Protein AF-A0A081AAS7-F1 (afdb_monomer_lite)

Foldseek 3Di:
DPADDPFWGWDADPPPRDTDTGGVVVCPVVCCVVVVVDPVVVVVVVVPPPPPDDPDQDDWDQDPVVNGIDTD

Organism: NCBI:txid1317066

Structure (mmCIF, N/CA/C/O backbone):
data_AF-A0A081AAS7-F1
#
_entry.id   AF-A0A081AAS7-F1
#
loop_
_atom_site.group_PDB
_atom_site.id
_atom_site.type_symbol
_atom_site.label_atom_id
_atom_site.label_alt_id
_atom_site.label_comp_id
_atom_site.label_asym_id
_atom_site.label_entity_id
_atom_site.label_seq_id
_atom_site.pdbx_PDB_ins_code
_atom_site.Cartn_x
_atom_site.Cartn_y
_atom_site.Cartn_z
_atom_site.occupancy
_atom_site.B_iso_or_equiv
_atom_site.auth_seq_id
_atom_site.auth_comp_id
_atom_site.auth_asym_id
_atom_site.auth_atom_id
_atom_site.pdbx_PDB_model_num
ATOM 1 N N . VAL A 1 1 ? 7.320 1.555 -15.564 1.00 85.25 1 VAL A N 1
ATOM 2 C CA . VAL A 1 1 ? 5.921 1.988 -15.798 1.00 85.25 1 VAL A CA 1
ATOM 3 C C . VAL A 1 1 ? 5.849 2.536 -17.205 1.00 85.25 1 VAL A C 1
ATOM 5 O O . VAL A 1 1 ? 6.763 3.258 -17.579 1.00 85.25 1 VAL A O 1
ATOM 8 N N . VAL A 1 2 ? 4.837 2.151 -17.980 1.00 92.69 2 VAL A N 1
ATOM 9 C CA . VAL A 1 2 ? 4.676 2.598 -19.376 1.00 92.69 2 VAL A CA 1
ATOM 10 C C . VAL A 1 2 ? 3.493 3.549 -19.555 1.00 92.69 2 VAL A C 1
ATOM 12 O O . VAL A 1 2 ? 3.509 4.366 -20.468 1.00 92.69 2 VAL A O 1
ATOM 15 N N . ARG A 1 3 ? 2.512 3.510 -18.642 1.00 94.88 3 ARG A N 1
ATOM 16 C CA . ARG A 1 3 ? 1.387 4.452 -18.585 1.00 94.88 3 ARG A CA 1
ATOM 17 C C . ARG A 1 3 ? 0.935 4.663 -17.141 1.00 94.88 3 ARG A C 1
ATOM 19 O O . ARG A 1 3 ? 1.013 3.737 -16.332 1.00 94.88 3 ARG A O 1
ATOM 26 N N . ALA A 1 4 ? 0.466 5.867 -16.835 1.00 92.44 4 ALA A N 1
ATOM 27 C CA . ALA A 1 4 ? -0.107 6.229 -15.545 1.00 92.44 4 ALA A CA 1
ATOM 28 C C . ALA A 1 4 ? -1.519 6.791 -15.751 1.00 92.44 4 ALA A C 1
ATOM 30 O O . ALA A 1 4 ? -1.678 7.814 -16.413 1.00 92.44 4 ALA A O 1
ATOM 31 N N . ASP A 1 5 ? -2.517 6.127 -15.174 1.00 92.38 5 ASP A N 1
ATOM 32 C CA . ASP A 1 5 ? -3.923 6.524 -15.197 1.00 92.38 5 ASP A CA 1
ATOM 33 C C . ASP A 1 5 ? -4.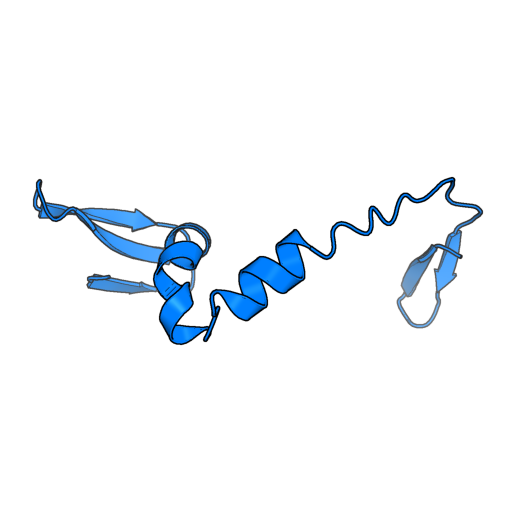378 6.956 -13.795 1.00 92.38 5 ASP A C 1
ATOM 35 O O . ASP A 1 5 ? -3.680 6.779 -12.796 1.00 92.38 5 ASP A O 1
ATOM 39 N N . LYS A 1 6 ? -5.591 7.511 -13.693 1.00 91.94 6 LYS A N 1
ATOM 40 C CA . LYS A 1 6 ? -6.122 8.077 -12.439 1.00 91.94 6 LYS A CA 1
ATOM 41 C C . LYS A 1 6 ? -6.116 7.095 -11.254 1.00 91.94 6 LYS A C 1
ATOM 43 O O . LYS A 1 6 ? -5.970 7.522 -10.111 1.00 91.94 6 LYS A O 1
ATOM 48 N N . HIS A 1 7 ? -6.310 5.801 -11.512 1.00 90.75 7 HIS A N 1
ATOM 49 C CA . HIS A 1 7 ? -6.494 4.781 -10.471 1.00 90.75 7 HIS A CA 1
ATOM 50 C C . HIS A 1 7 ? -5.597 3.544 -10.632 1.00 90.75 7 HIS A C 1
ATOM 52 O O . HIS A 1 7 ? -5.646 2.649 -9.790 1.00 90.75 7 HIS A O 1
ATOM 58 N N . TYR A 1 8 ? -4.787 3.475 -11.688 1.00 92.12 8 TYR A N 1
ATOM 59 C CA . TYR A 1 8 ? -3.940 2.324 -11.995 1.00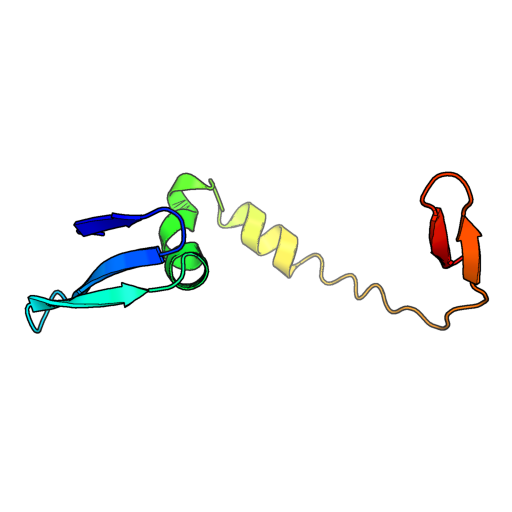 92.12 8 TYR A CA 1
ATOM 60 C C . TYR A 1 8 ? -2.769 2.724 -12.898 1.00 92.12 8 TYR A C 1
ATOM 62 O O . TYR A 1 8 ? -2.716 3.834 -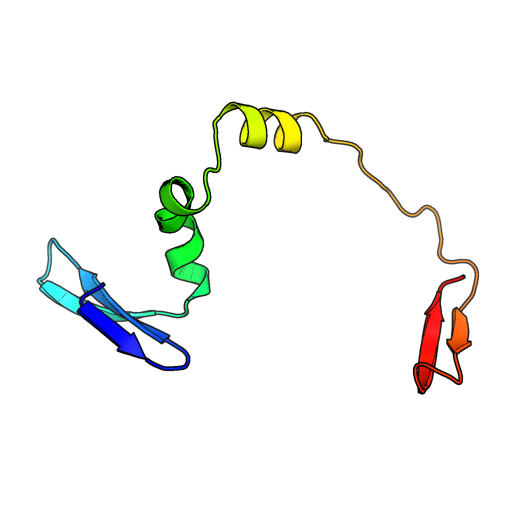13.424 1.00 92.12 8 TYR A O 1
ATOM 70 N N . PHE A 1 9 ? -1.811 1.817 -13.048 1.00 93.38 9 PHE A N 1
ATOM 71 C CA . PHE A 1 9 ? -0.636 1.991 -13.893 1.00 93.38 9 PHE A CA 1
ATOM 72 C C . PHE A 1 9 ? -0.488 0.798 -14.825 1.00 93.38 9 PHE A C 1
ATOM 74 O O . PHE A 1 9 ? -0.639 -0.333 -14.373 1.00 93.38 9 PHE A O 1
ATOM 81 N N . ALA A 1 10 ? -0.089 1.032 -16.072 1.00 95.12 10 ALA A N 1
ATOM 82 C CA . ALA A 1 10 ? 0.383 -0.047 -16.929 1.00 95.12 10 ALA A CA 1
ATOM 83 C C . ALA A 1 10 ? 1.873 -0.293 -16.668 1.00 95.12 10 ALA A C 1
ATOM 85 O O . ALA A 1 10 ? 2.712 0.623 -16.733 1.00 95.12 10 ALA A O 1
ATOM 86 N N . VAL A 1 11 ? 2.221 -1.543 -16.384 1.00 94.06 11 VAL A N 1
ATOM 87 C CA . VAL A 1 11 ? 3.604 -2.003 -16.247 1.00 94.06 11 VAL A CA 1
ATOM 88 C C . VAL A 1 11 ? 3.908 -3.040 -17.308 1.00 94.06 11 VAL A C 1
ATOM 90 O O . VAL A 1 11 ? 3.082 -3.893 -17.605 1.00 94.06 11 VAL A O 1
ATOM 93 N N . ARG A 1 12 ? 5.116 -2.964 -17.865 1.00 95.19 12 ARG A N 1
ATOM 94 C CA . ARG A 1 12 ? 5.604 -3.932 -18.838 1.00 95.19 12 ARG A CA 1
ATOM 95 C C . ARG A 1 12 ? 6.479 -4.959 -18.142 1.00 95.19 12 ARG A C 1
ATOM 97 O O . ARG A 1 12 ? 7.446 -4.592 -17.471 1.00 95.19 12 ARG A O 1
ATOM 104 N N . HIS A 1 13 ? 6.155 -6.228 -18.319 1.00 92.06 13 HIS A N 1
ATOM 105 C CA . HIS A 1 13 ? 6.991 -7.329 -17.888 1.00 92.06 13 HIS A CA 1
ATOM 106 C C . HIS A 1 13 ? 8.228 -7.404 -18.791 1.00 92.06 13 HIS A C 1
ATOM 108 O O . HIS A 1 13 ? 8.114 -7.566 -20.002 1.00 92.06 13 HIS A O 1
ATOM 114 N N . LEU A 1 14 ? 9.426 -7.260 -18.219 1.00 90.88 14 LEU A N 1
ATOM 115 C CA . LEU A 1 14 ? 10.657 -7.114 -19.009 1.00 90.88 14 LEU A CA 1
ATOM 116 C C . LEU A 1 14 ? 11.069 -8.393 -19.753 1.00 90.88 14 LEU A C 1
ATOM 118 O O . LEU A 1 14 ? 11.747 -8.298 -20.769 1.00 90.88 14 LEU A O 1
ATOM 122 N N . LEU A 1 15 ? 10.661 -9.571 -19.267 1.00 94.69 15 LEU A N 1
ATOM 123 C CA . LEU A 1 15 ? 11.016 -10.852 -19.889 1.00 94.69 15 LEU A CA 1
ATOM 124 C C . LEU A 1 15 ? 10.044 -11.266 -20.999 1.00 94.69 15 LEU A C 1
ATOM 126 O O . LEU A 1 15 ? 10.468 -11.835 -21.996 1.00 94.69 15 LEU A O 1
ATOM 130 N N . THR A 1 16 ? 8.745 -11.004 -20.826 1.00 95.88 16 THR A N 1
ATOM 131 C CA . THR A 1 16 ? 7.703 -11.426 -21.788 1.00 95.88 16 THR A CA 1
ATOM 132 C C . THR A 1 16 ? 7.225 -10.287 -22.682 1.00 95.88 16 THR A C 1
ATOM 134 O O . THR A 1 16 ? 6.576 -10.536 -23.689 1.00 95.88 16 THR A O 1
ATOM 137 N N . GLY A 1 17 ? 7.520 -9.036 -22.322 1.00 95.19 17 GLY A N 1
ATOM 138 C CA . GLY A 1 17 ? 7.023 -7.845 -23.010 1.00 95.19 17 GLY A CA 1
ATOM 139 C C . GLY A 1 17 ? 5.550 -7.526 -22.738 1.00 95.19 17 GLY A C 1
ATOM 140 O O . GLY A 1 17 ? 5.066 -6.510 -23.227 1.00 95.19 17 GLY A O 1
ATOM 141 N N . GLU A 1 18 ? 4.849 -8.351 -21.959 1.00 96.00 18 GLU A N 1
ATOM 142 C CA . GLU A 1 18 ? 3.425 -8.183 -21.669 1.00 96.00 18 GLU A CA 1
ATOM 143 C C . GLU A 1 18 ? 3.165 -6.923 -20.837 1.00 96.00 18 GLU A C 1
ATOM 145 O O . GLU A 1 18 ? 3.899 -6.632 -19.889 1.00 96.00 18 GLU A O 1
ATOM 150 N N . GLU A 1 19 ? 2.114 -6.181 -21.180 1.00 96.12 19 GLU A N 1
ATOM 151 C CA . GLU A 1 19 ? 1.656 -5.029 -20.407 1.00 96.12 19 GLU A CA 1
ATOM 152 C C . GLU A 1 19 ? 0.442 -5.403 -19.566 1.00 96.12 19 GLU A C 1
ATOM 154 O O . GLU A 1 19 ? -0.544 -5.923 -20.082 1.00 96.12 19 GLU A O 1
ATOM 159 N N . VAL A 1 20 ? 0.513 -5.112 -18.270 1.00 94.81 20 VAL A N 1
ATOM 160 C CA . VAL A 1 20 ? -0.557 -5.398 -17.314 1.00 94.81 20 VAL A CA 1
ATOM 161 C C . VAL A 1 20 ? -0.889 -4.161 -16.493 1.00 94.81 20 VAL A C 1
ATOM 163 O O . VAL A 1 20 ? -0.001 -3.393 -16.107 1.00 94.81 20 VAL A O 1
ATOM 166 N N . ASP A 1 21 ? -2.174 -3.985 -16.199 1.00 95.19 21 ASP A N 1
ATOM 167 C CA . ASP A 1 21 ? -2.650 -2.919 -15.328 1.00 95.19 21 ASP A CA 1
ATOM 168 C C . ASP A 1 21 ? -2.515 -3.338 -13.859 1.00 95.19 21 ASP A C 1
ATOM 170 O O . ASP A 1 21 ? -3.005 -4.383 -13.427 1.00 95.19 21 ASP A O 1
ATOM 174 N N . VAL A 1 22 ? -1.839 -2.508 -13.067 1.00 92.44 22 VAL A N 1
ATOM 175 C CA . VAL A 1 22 ? -1.595 -2.746 -11.643 1.00 92.44 22 VAL A CA 1
ATOM 176 C C . VAL A 1 22 ? -2.084 -1.583 -10.795 1.00 92.44 22 VAL A C 1
ATOM 178 O O . VAL A 1 22 ? -1.974 -0.408 -11.152 1.00 92.44 22 VAL A O 1
ATOM 181 N N . HIS A 1 23 ? -2.599 -1.916 -9.614 1.00 92.94 23 HIS A N 1
ATOM 182 C CA . HIS A 1 23 ? -2.990 -0.923 -8.623 1.00 92.94 23 HIS A CA 1
ATOM 183 C C . HIS A 1 23 ? -1.750 -0.174 -8.080 1.00 92.94 23 HIS A C 1
ATOM 185 O O . HIS A 1 23 ? -0.722 -0.818 -7.836 1.00 92.94 23 HIS A O 1
ATOM 191 N N . PRO A 1 24 ? -1.831 1.141 -7.790 1.00 85.50 24 PRO A N 1
ATOM 192 C CA . PRO A 1 24 ? -0.712 1.944 -7.280 1.00 85.50 24 PRO A CA 1
ATOM 193 C C . PRO A 1 24 ? 0.003 1.341 -6.063 1.00 85.50 24 PRO A C 1
ATOM 195 O O . PRO A 1 24 ? 1.222 1.426 -5.937 1.00 85.50 24 PRO A O 1
ATOM 198 N N . SER A 1 25 ? -0.735 0.661 -5.181 1.00 83.25 25 SER A N 1
ATOM 199 C CA . SER A 1 25 ? -0.167 0.010 -3.991 1.00 83.25 25 SER A CA 1
ATOM 200 C C . SER A 1 25 ? 0.835 -1.110 -4.302 1.00 83.25 25 SER A C 1
ATOM 202 O O . SER A 1 25 ? 1.644 -1.435 -3.436 1.00 83.25 25 SER A O 1
ATOM 204 N N . ARG A 1 26 ? 0.815 -1.694 -5.510 1.00 84.00 26 ARG A N 1
ATOM 205 C CA . ARG A 1 26 ? 1.815 -2.676 -5.968 1.00 84.00 26 ARG A CA 1
ATOM 206 C C . ARG A 1 26 ? 3.145 -2.018 -6.336 1.00 84.00 26 ARG A C 1
ATOM 208 O O . ARG A 1 26 ? 4.168 -2.691 -6.314 1.00 84.00 26 ARG A O 1
ATOM 215 N N . LEU A 1 27 ? 3.136 -0.716 -6.631 1.00 82.31 27 LEU A N 1
ATOM 216 C CA . LEU A 1 27 ? 4.328 0.042 -7.008 1.00 82.31 27 LEU A CA 1
ATOM 217 C C . LEU A 1 27 ? 5.050 0.688 -5.824 1.00 82.31 27 LEU A C 1
ATOM 219 O O . LEU A 1 27 ? 6.186 1.125 -5.983 1.00 82.31 27 LEU A O 1
ATOM 223 N N . LYS A 1 28 ? 4.430 0.715 -4.636 1.00 74.50 28 LYS A N 1
ATOM 224 C CA . LYS A 1 28 ? 4.984 1.382 -3.446 1.00 74.50 28 LYS A CA 1
ATOM 225 C C . LYS A 1 28 ? 6.404 0.920 -3.098 1.00 74.50 28 LYS A C 1
ATOM 227 O O . LYS A 1 28 ? 7.231 1.750 -2.768 1.00 74.50 28 LYS A O 1
ATOM 232 N N . PHE A 1 29 ? 6.693 -0.371 -3.274 1.00 70.94 29 PHE A N 1
ATOM 233 C CA . PHE A 1 29 ? 7.997 -0.978 -2.975 1.00 70.94 29 PHE A CA 1
ATOM 234 C C . PHE A 1 29 ? 9.115 -0.565 -3.944 1.00 70.94 29 PHE A C 1
ATOM 236 O O . PHE A 1 29 ? 10.286 -0.811 -3.682 1.00 70.94 29 PHE A O 1
ATOM 243 N N . TYR A 1 30 ? 8.762 0.043 -5.077 1.00 77.06 30 TYR A N 1
ATOM 244 C CA . TYR A 1 30 ? 9.717 0.543 -6.066 1.00 77.06 30 TYR A CA 1
ATOM 245 C C . TYR A 1 30 ? 9.935 2.057 -5.945 1.00 77.06 30 TYR A C 1
ATOM 247 O O . TYR A 1 30 ? 10.753 2.613 -6.674 1.00 77.06 30 TYR A O 1
ATOM 255 N N . ALA A 1 31 ? 9.214 2.728 -5.039 1.00 72.88 31 ALA A N 1
ATOM 256 C CA . ALA A 1 31 ? 9.331 4.162 -4.792 1.00 72.88 31 ALA A CA 1
ATOM 257 C C . ALA A 1 31 ? 10.252 4.493 -3.606 1.00 72.88 31 ALA A C 1
ATOM 259 O O . ALA A 1 31 ? 10.481 5.668 -3.339 1.00 72.88 31 ALA A O 1
ATOM 260 N N . ASP A 1 32 ? 10.804 3.491 -2.916 1.00 67.5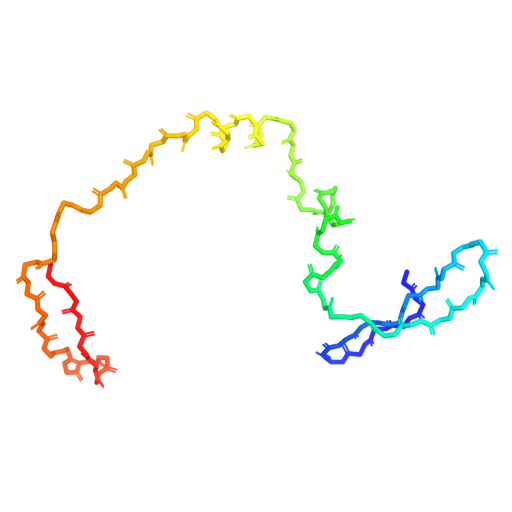6 32 ASP A N 1
ATOM 261 C CA . ASP A 1 32 ? 11.583 3.662 -1.682 1.00 67.56 32 ASP A CA 1
ATOM 262 C C . ASP A 1 32 ? 12.743 4.663 -1.833 1.00 67.56 32 ASP A C 1
ATOM 264 O O . ASP A 1 32 ? 12.952 5.505 -0.961 1.00 67.56 32 ASP A O 1
ATOM 268 N N . HIS A 1 33 ? 13.437 4.649 -2.978 1.00 67.31 33 HIS A N 1
ATOM 269 C CA . HIS A 1 33 ? 14.496 5.617 -3.283 1.00 67.31 33 HIS A CA 1
ATOM 270 C C . HIS A 1 33 ? 13.958 7.052 -3.445 1.00 67.31 33 HIS A C 1
ATOM 272 O O . HIS A 1 33 ? 14.575 8.010 -2.988 1.00 67.31 33 HIS A O 1
ATOM 278 N N . SER A 1 34 ? 12.792 7.223 -4.075 1.00 69.31 34 SER A N 1
ATOM 279 C CA . SER A 1 34 ? 12.129 8.530 -4.220 1.00 69.31 34 SER A CA 1
ATOM 280 C C . SER A 1 34 ? 11.534 9.037 -2.906 1.00 69.31 34 SER A C 1
ATOM 282 O O . SER A 1 34 ? 11.404 10.242 -2.718 1.00 69.31 34 SER A O 1
ATOM 284 N N . LEU A 1 35 ? 11.184 8.121 -2.003 1.00 67.00 35 LEU A N 1
ATOM 285 C CA . LEU A 1 35 ? 10.646 8.410 -0.678 1.00 67.00 35 LEU A CA 1
ATOM 286 C C . LEU A 1 35 ? 11.741 8.594 0.384 1.00 67.00 35 LEU A C 1
ATOM 288 O O . LEU A 1 35 ? 11.411 8.739 1.557 1.00 67.00 35 LEU A O 1
ATOM 292 N N . GLN A 1 36 ? 13.023 8.583 -0.012 1.00 67.50 36 GLN A N 1
ATOM 293 C CA . GLN A 1 36 ? 14.176 8.678 0.893 1.00 67.50 36 GLN A CA 1
ATOM 294 C C . GLN A 1 36 ? 14.071 7.701 2.075 1.00 67.50 36 GLN A C 1
ATOM 296 O O . GLN A 1 36 ? 14.448 8.021 3.202 1.00 67.50 36 GLN A O 1
ATOM 301 N N . VAL A 1 37 ? 13.538 6.500 1.827 1.00 69.38 37 VAL A N 1
ATOM 302 C CA . VAL A 1 37 ? 13.437 5.444 2.837 1.00 69.38 37 VAL A CA 1
ATOM 303 C C . VAL A 1 37 ? 14.834 4.857 3.025 1.00 69.38 37 VAL A C 1
ATOM 305 O O . VAL A 1 37 ? 15.198 3.859 2.404 1.00 69.38 37 VAL A O 1
ATOM 308 N N . THR A 1 38 ? 15.651 5.545 3.823 1.00 75.94 38 THR A N 1
ATOM 309 C CA . THR A 1 38 ? 17.026 5.142 4.123 1.00 75.94 38 THR A CA 1
ATOM 310 C C . THR A 1 38 ? 17.045 3.883 4.985 1.00 75.94 38 THR A C 1
ATOM 312 O O . THR A 1 38 ? 16.082 3.566 5.690 1.00 75.94 38 THR A O 1
ATOM 315 N N . GLU A 1 39 ? 18.171 3.170 4.968 1.00 72.56 39 GLU A N 1
ATOM 316 C CA . GLU A 1 39 ? 18.407 2.053 5.889 1.00 72.56 39 GLU A CA 1
ATOM 317 C C . GLU A 1 39 ? 18.272 2.492 7.355 1.00 72.56 39 GLU A C 1
ATOM 319 O O . GLU A 1 39 ? 17.763 1.745 8.183 1.00 72.56 39 GLU A O 1
ATOM 324 N N . GLU A 1 40 ? 18.625 3.737 7.681 1.00 70.44 40 GLU A N 1
ATOM 325 C CA . GLU A 1 40 ? 18.440 4.307 9.020 1.00 70.44 40 GLU A CA 1
ATOM 326 C C . GLU A 1 40 ? 16.958 4.452 9.384 1.00 70.44 40 GLU A C 1
ATOM 328 O O . GLU A 1 40 ? 16.572 4.073 10.488 1.00 70.44 40 GLU A O 1
ATOM 333 N N . LEU A 1 41 ? 16.107 4.929 8.465 1.00 74.38 41 LEU A N 1
ATOM 334 C CA . LEU A 1 41 ? 14.661 5.023 8.689 1.00 74.38 41 LEU A CA 1
ATOM 335 C C . LEU A 1 41 ? 14.027 3.633 8.831 1.00 74.38 41 LEU A C 1
ATOM 337 O O . LEU A 1 41 ? 13.193 3.420 9.712 1.00 74.38 41 LEU A O 1
ATOM 341 N N . ARG A 1 42 ? 14.440 2.669 7.999 1.00 72.00 42 ARG A N 1
ATOM 342 C CA . ARG A 1 42 ? 13.983 1.272 8.094 1.00 72.00 42 ARG A CA 1
ATOM 343 C C . ARG A 1 42 ? 14.381 0.643 9.421 1.00 72.00 42 ARG A C 1
ATOM 345 O O . ARG A 1 42 ? 13.532 0.046 10.077 1.00 72.00 42 ARG A O 1
ATOM 352 N N . ASN A 1 43 ? 15.631 0.827 9.841 1.00 71.50 43 ASN A N 1
ATOM 353 C CA . ASN A 1 43 ? 16.126 0.348 11.127 1.00 71.50 43 ASN A CA 1
ATOM 354 C C . ASN A 1 43 ? 15.432 1.050 12.293 1.00 71.50 43 ASN A C 1
ATOM 356 O O . ASN A 1 43 ? 15.131 0.400 13.286 1.00 71.50 43 ASN A O 1
ATOM 360 N N . HIS A 1 44 ? 15.115 2.341 12.172 1.00 69.94 44 HIS A N 1
ATOM 361 C CA . HIS A 1 44 ? 14.354 3.067 13.182 1.00 69.94 44 HIS A CA 1
ATOM 362 C C . HIS A 1 44 ? 12.929 2.523 13.317 1.00 69.94 44 HIS A C 1
ATOM 364 O O . HIS A 1 44 ? 12.510 2.250 14.432 1.00 69.94 44 HIS A O 1
ATOM 370 N N . ILE A 1 45 ? 12.211 2.280 12.215 1.00 69.25 45 ILE A N 1
ATOM 371 C CA . ILE A 1 45 ? 10.858 1.693 12.241 1.00 69.25 45 ILE A CA 1
ATOM 372 C C . ILE A 1 45 ? 10.893 0.241 12.746 1.00 69.25 45 ILE A C 1
ATOM 374 O O . ILE A 1 45 ? 10.046 -0.154 13.542 1.00 69.25 45 ILE A O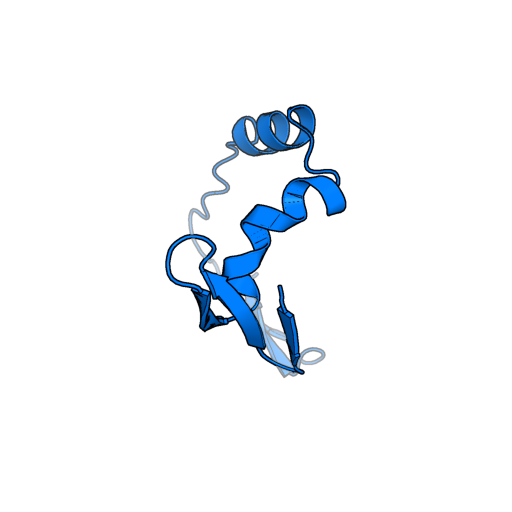 1
ATOM 378 N N . ALA A 1 46 ? 11.883 -0.551 12.325 1.00 68.81 46 ALA A N 1
ATOM 379 C CA . ALA A 1 46 ? 12.059 -1.929 12.782 1.00 68.81 46 ALA A CA 1
ATOM 380 C C . ALA A 1 46 ? 12.443 -2.009 14.272 1.00 68.81 46 ALA A C 1
ATOM 382 O O . ALA A 1 46 ? 12.002 -2.918 14.973 1.00 68.81 46 ALA A O 1
ATOM 383 N N . ALA A 1 47 ? 13.231 -1.047 14.765 1.00 64.75 47 ALA A N 1
ATOM 384 C CA . ALA A 1 47 ? 13.587 -0.906 16.176 1.00 64.75 47 ALA A CA 1
ATOM 385 C C . ALA A 1 47 ? 12.471 -0.250 17.007 1.00 64.75 47 ALA A C 1
ATOM 387 O O . ALA A 1 47 ? 12.371 -0.510 18.204 1.00 64.75 47 ALA A O 1
ATOM 388 N N . GLN A 1 48 ? 11.581 0.532 16.386 1.00 58.03 48 GLN A N 1
ATOM 389 C CA . GLN A 1 48 ? 10.327 1.028 16.961 1.00 58.03 48 GLN A CA 1
ATOM 390 C C . GLN A 1 48 ? 9.262 -0.076 17.037 1.00 58.03 48 GLN A C 1
ATOM 392 O O . GLN A 1 48 ? 8.071 0.151 16.827 1.00 58.03 48 GLN A O 1
ATOM 397 N N . GLY A 1 49 ? 9.676 -1.274 17.448 1.00 58.56 49 GLY A N 1
ATOM 398 C CA . GLY A 1 49 ? 8.803 -2.290 18.014 1.00 58.56 49 GLY A CA 1
ATOM 399 C C . GLY A 1 49 ? 8.274 -1.860 19.382 1.00 58.56 49 GLY A C 1
ATOM 400 O O . GLY A 1 49 ? 8.403 -2.595 20.355 1.00 58.56 49 GLY A O 1
ATOM 401 N N . LEU A 1 50 ? 7.676 -0.672 19.486 1.00 60.91 50 LEU A N 1
ATOM 402 C CA . LEU A 1 50 ? 6.748 -0.404 20.568 1.00 60.91 50 LEU A CA 1
ATOM 403 C C . LEU A 1 50 ? 5.426 -1.023 20.126 1.00 60.91 50 LEU A C 1
ATOM 405 O O . LEU A 1 50 ? 4.657 -0.409 19.387 1.00 60.91 50 LEU A O 1
ATOM 409 N N . MET A 1 51 ? 5.176 -2.268 20.541 1.00 62.88 51 MET A N 1
ATOM 410 C CA . MET A 1 51 ? 3.818 -2.803 20.512 1.00 62.88 51 MET A CA 1
ATOM 411 C C . MET A 1 51 ? 2.960 -1.896 21.393 1.00 62.88 51 MET A C 1
ATOM 413 O O . MET A 1 51 ? 2.916 -2.044 22.611 1.00 62.88 51 MET A O 1
ATOM 417 N N . LEU A 1 52 ? 2.294 -0.932 20.767 1.00 68.00 52 LEU A N 1
ATOM 418 C CA . LEU A 1 52 ? 1.222 -0.168 21.379 1.00 68.00 52 LEU A CA 1
ATOM 419 C C . LEU A 1 52 ? -0.006 -1.077 21.407 1.00 68.00 52 LEU A C 1
ATOM 421 O O . LEU A 1 52 ? -0.886 -0.996 20.552 1.00 68.00 52 LEU A O 1
ATOM 425 N N . SER A 1 53 ? -0.014 -2.017 22.350 1.00 73.50 53 SER A N 1
ATOM 426 C CA . SER A 1 53 ? -1.174 -2.853 22.613 1.00 73.50 53 SER A CA 1
ATOM 427 C C . SER A 1 53 ? -2.205 -2.041 23.387 1.00 73.50 53 SER A C 1
ATOM 429 O O . SER A 1 53 ? -1.933 -1.446 24.429 1.00 73.50 53 SER A O 1
ATOM 431 N N . VAL A 1 54 ? -3.420 -2.013 22.855 1.00 78.69 54 VAL A N 1
ATOM 432 C CA . VAL A 1 54 ? -4.574 -1.472 23.564 1.00 78.69 54 VAL A CA 1
ATOM 433 C C . VAL A 1 54 ? -5.066 -2.565 24.505 1.00 78.69 54 VAL A C 1
ATOM 435 O O . VAL A 1 54 ? -5.491 -3.620 24.041 1.00 78.69 54 VAL A O 1
ATOM 438 N N . ALA A 1 55 ? -4.970 -2.335 25.816 1.00 85.88 55 ALA A N 1
ATOM 439 C CA . ALA A 1 55 ? -5.437 -3.299 26.813 1.00 85.88 55 ALA A CA 1
ATOM 440 C C . ALA A 1 55 ? -6.964 -3.475 26.755 1.00 85.88 55 ALA A C 1
ATOM 442 O O . ALA A 1 55 ? -7.459 -4.597 26.755 1.00 85.88 55 ALA A O 1
ATOM 443 N N . GLU A 1 56 ? -7.697 -2.366 26.655 1.00 88.31 56 GLU A N 1
ATOM 444 C CA . GLU A 1 56 ? -9.146 -2.339 26.466 1.00 88.31 56 GLU A CA 1
ATOM 445 C C . GLU A 1 56 ? -9.591 -0.984 25.900 1.00 88.31 56 GLU A C 1
ATOM 447 O O . GLU A 1 56 ? -8.902 0.028 26.059 1.00 88.31 56 GLU A O 1
ATOM 452 N N . LEU A 1 57 ? -10.758 -0.964 25.256 1.00 89.00 57 LEU A N 1
ATOM 453 C CA . LEU A 1 57 ? -11.464 0.267 24.910 1.00 89.00 57 LEU A CA 1
ATOM 454 C C . LEU A 1 57 ? -12.483 0.548 26.007 1.00 89.00 57 LEU A C 1
ATOM 456 O O . LEU A 1 57 ? -13.384 -0.260 26.211 1.00 89.00 57 LEU A O 1
ATOM 460 N N . LYS A 1 58 ? -12.341 1.676 26.706 1.00 88.38 58 LYS A N 1
ATOM 461 C CA . LYS A 1 58 ? -13.208 1.994 27.847 1.00 88.38 58 LYS A CA 1
ATOM 462 C C . LYS A 1 58 ? -14.621 2.325 27.395 1.00 88.38 58 LYS A C 1
ATOM 464 O O . LYS A 1 58 ? -15.569 1.640 27.755 1.00 88.38 58 LYS A O 1
ATOM 469 N N . GLU A 1 59 ? -14.757 3.377 26.597 1.00 92.94 59 GLU A N 1
ATOM 470 C CA . GLU A 1 59 ? -16.050 3.882 26.146 1.00 92.94 59 GLU A CA 1
ATOM 471 C C . GLU A 1 59 ? -15.895 4.605 24.805 1.00 92.94 59 GLU A C 1
ATOM 473 O O . GLU A 1 59 ? -14.792 4.965 24.384 1.00 92.94 59 GLU A O 1
ATOM 478 N N . ALA A 1 60 ? -17.022 4.851 24.144 1.00 93.25 60 ALA A N 1
ATOM 479 C CA . ALA A 1 60 ? -17.096 5.742 23.000 1.00 93.25 60 ALA A CA 1
ATOM 480 C C . ALA A 1 60 ? -18.117 6.845 23.282 1.00 93.25 60 ALA A C 1
ATOM 482 O O . ALA A 1 60 ? -19.194 6.588 23.822 1.00 93.25 60 ALA A O 1
ATOM 483 N N . ARG A 1 61 ? -17.802 8.079 22.883 1.00 95.75 61 ARG A N 1
ATOM 484 C CA . ARG A 1 61 ? -18.716 9.223 22.975 1.00 95.75 61 ARG A CA 1
ATOM 485 C C . ARG A 1 61 ? -19.068 9.755 21.593 1.00 95.75 61 ARG A C 1
ATOM 487 O O . ARG A 1 61 ? -18.249 9.737 20.679 1.00 95.75 61 ARG A O 1
ATOM 494 N N . TRP A 1 62 ? -20.276 10.291 21.448 1.00 96.81 62 TR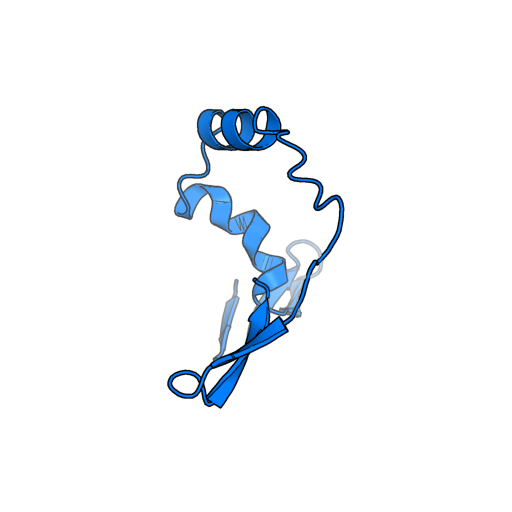P A N 1
ATOM 495 C CA . TRP A 1 62 ? -20.673 10.993 20.229 1.00 96.81 62 TRP A CA 1
ATOM 496 C C . TRP A 1 62 ? -19.965 12.348 20.132 1.00 96.81 62 TRP A C 1
ATOM 498 O O . TRP A 1 62 ? -20.177 13.235 20.964 1.00 96.81 62 TRP A O 1
ATOM 508 N N . ASN A 1 63 ? -19.159 12.541 19.091 1.00 96.31 63 ASN A N 1
ATOM 509 C CA . ASN A 1 63 ? -18.537 13.818 18.785 1.00 96.31 63 ASN A CA 1
ATOM 510 C C . ASN A 1 63 ? -19.418 14.606 17.801 1.00 96.31 63 ASN A C 1
ATOM 512 O O . ASN A 1 63 ? -19.453 14.336 16.600 1.00 96.31 63 ASN A O 1
ATOM 516 N N . LYS A 1 64 ? -20.095 15.649 18.303 1.00 96.88 64 LYS A N 1
ATOM 517 C CA . LYS A 1 64 ? -20.971 16.515 17.490 1.00 96.88 64 LYS A CA 1
ATOM 518 C C . LYS A 1 64 ? -20.238 17.252 16.363 1.00 96.88 64 LYS A C 1
ATOM 520 O O . LYS A 1 64 ? -20.855 17.520 15.338 1.00 96.88 64 LYS A O 1
ATOM 525 N N . ALA A 1 65 ? -18.957 17.581 16.544 1.00 96.06 65 ALA A N 1
ATOM 526 C CA . ALA A 1 65 ? -18.168 18.286 15.535 1.00 96.06 65 ALA A CA 1
ATOM 527 C C . ALA A 1 65 ? -17.801 17.364 14.364 1.00 96.06 65 ALA A C 1
ATOM 529 O O . ALA A 1 65 ? -17.913 17.768 13.210 1.00 96.06 65 ALA A O 1
ATOM 530 N N . LYS A 1 66 ? -17.428 16.111 14.657 1.00 93.88 66 LYS A N 1
ATOM 531 C CA . LYS A 1 66 ? -17.155 15.083 13.637 1.00 93.88 66 LYS A CA 1
ATOM 532 C C . LYS A 1 66 ? -18.429 14.464 13.054 1.00 93.88 66 LYS A C 1
ATOM 534 O O . LYS A 1 66 ? -18.375 13.902 11.969 1.00 93.88 66 LYS A O 1
ATOM 539 N N . LYS A 1 67 ? -19.561 14.601 13.761 1.00 94.69 67 LYS A N 1
ATOM 540 C CA . LYS A 1 67 ? -20.817 13.874 13.507 1.00 94.69 67 LYS A CA 1
ATOM 541 C C . LYS A 1 67 ? -20.595 12.357 13.482 1.00 94.69 67 LYS A C 1
ATOM 543 O O . LYS A 1 67 ? -21.162 11.668 12.641 1.00 94.69 67 LYS A O 1
ATOM 548 N N . ASP A 1 68 ? -19.754 11.876 14.396 1.00 96.44 68 ASP A N 1
ATOM 549 C CA . ASP A 1 68 ? -19.382 10.466 14.512 1.00 96.44 68 ASP A CA 1
ATOM 550 C C . ASP A 1 68 ? -18.976 10.115 15.956 1.00 96.44 68 ASP A C 1
ATOM 552 O O . ASP A 1 68 ? -18.753 11.010 16.780 1.00 96.44 68 ASP A O 1
ATOM 556 N N . TYR A 1 69 ? -18.880 8.826 16.276 1.00 93.56 69 TYR A N 1
ATOM 557 C CA . TYR A 1 69 ? -18.392 8.336 17.563 1.00 93.56 69 TYR A CA 1
ATOM 558 C C . TYR A 1 69 ? -16.860 8.380 17.637 1.00 93.56 69 TYR A C 1
ATOM 560 O O . TYR A 1 69 ? -16.161 8.038 16.687 1.00 93.56 69 TYR A O 1
ATOM 568 N N . GLU A 1 70 ? -16.325 8.777 18.791 1.00 92.81 70 GLU A N 1
ATOM 569 C CA . GLU A 1 70 ? -14.899 8.670 19.100 1.00 92.81 70 GLU A CA 1
ATOM 570 C C . GLU A 1 70 ? -14.676 7.867 20.376 1.00 92.81 70 GLU A C 1
ATOM 572 O O . GLU A 1 70 ? -15.456 7.948 21.324 1.00 92.81 70 GLU A O 1
ATOM 577 N N . VAL A 1 71 ? -13.600 7.090 20.374 1.00 91.50 71 VAL A N 1
ATOM 578 C CA . VAL A 1 71 ? -13.126 6.327 21.528 1.00 91.50 71 VAL A CA 1
ATOM 579 C C . VAL A 1 71 ? -12.495 7.292 22.538 1.00 91.50 71 VAL A C 1
ATOM 581 O O . VAL A 1 71 ? -11.785 8.214 22.126 1.00 91.50 71 VAL A O 1
ATOM 584 N N . LEU A 1 72 ? -12.784 7.094 23.828 1.00 79.50 72 LEU A N 1
ATOM 585 C CA . LEU A 1 72 ? -12.187 7.844 24.942 1.00 79.50 72 LEU A CA 1
ATOM 586 C C . LEU A 1 72 ? -10.781 7.359 25.306 1.00 79.50 72 LEU A C 1
ATOM 588 O O . LEU A 1 72 ? -10.571 6.126 25.350 1.00 79.50 72 LEU A O 1
#

Secondary structure (DSSP, 8-state):
--EE-SS-EEEE-TTT--EEEE-GGGTGGG-TTTTT--HHHHHHHHH------------EEEETTTTEEEE-

pLDDT: mean 83.57, std 11.89, range [58.03, 96.88]

Sequence (72 aa):
VVRADKHYFAVRHLLTGEEVDVHPSRLKFYADHSLQVTEELRNHIAAQGLMLSVAELKEARWNKAKKDYEVL

Radius of gyration: 20.67 Å; chains: 1; bounding box: 39×30×51 Å